Protein AF-A0A1F9QQJ8-F1 (afdb_monomer)

Mean predicted aligned error: 2.84 Å

Sequence (106 aa):
MNTLMEYLYRDASNYKQYGTVVLQGAISLSNIRHLLFDKTYFIPSQVGLPDLQHKFEEQGFEYPTDDDHEWHEIVSMRPTVRKPTTSLSRDEFLSLLKKSFRSSSG

Solvent-accessible surface area (backbone atoms only — not comparable to full-atom values): 5985 Å² total; per-residue (Å²): 102,14,16,38,37,34,32,34,30,59,37,76,84,68,52,73,35,81,47,76,47,27,39,33,39,79,61,55,55,85,79,46,28,90,44,26,53,94,54,47,30,46,49,38,60,62,47,79,39,80,66,48,68,64,53,38,43,80,70,74,42,88,61,86,53,95,48,59,74,73,56,25,36,71,75,45,53,40,83,36,86,65,74,53,73,51,90,52,42,50,69,56,39,54,50,28,35,53,51,48,37,56,71,75,72,112

Secondary structure (DSSP, 8-state):
-EEEEEEEEE-TT--EEEEEEEEBS---HHHHGGGSBTTTEE-GGGGT---STTHHHHTT---S-TT--S-EEEEEEEEE-SPPSSS-BHHHHHHHHHHHHHHT--

Structure (mmCIF, N/CA/C/O backbone):
data_AF-A0A1F9QQJ8-F1
#
_entry.id   AF-A0A1F9QQJ8-F1
#
loop_
_atom_site.group_PDB
_atom_site.id
_atom_site.type_symbol
_atom_site.label_atom_id
_atom_site.label_alt_id
_atom_site.label_comp_id
_atom_site.label_asym_id
_atom_site.label_entity_id
_atom_site.label_seq_id
_atom_site.pdbx_PDB_ins_code
_atom_site.Cartn_x
_atom_site.Cartn_y
_atom_site.Cartn_z
_atom_site.occupancy
_atom_site.B_iso_or_equiv
_atom_site.auth_seq_id
_atom_site.auth_comp_id
_atom_site.auth_asym_id
_atom_site.auth_atom_id
_atom_site.pdbx_PDB_model_num
ATOM 1 N N . MET A 1 1 ? -7.952 -1.449 19.136 1.00 90.25 1 MET A N 1
ATOM 2 C CA . MET A 1 1 ? -7.671 -2.483 18.115 1.00 90.25 1 MET A CA 1
ATOM 3 C C . MET A 1 1 ? -7.113 -1.784 16.890 1.00 90.25 1 MET A C 1
ATOM 5 O O . MET A 1 1 ? -7.696 -0.779 16.499 1.00 90.25 1 MET A O 1
ATOM 9 N N . ASN A 1 2 ? -6.009 -2.279 16.335 1.00 98.00 2 ASN A N 1
ATOM 10 C CA . ASN A 1 2 ? -5.382 -1.756 15.118 1.00 98.00 2 ASN A CA 1
ATOM 11 C C . ASN A 1 2 ? -5.598 -2.730 13.955 1.00 98.00 2 ASN A C 1
ATOM 13 O O . ASN A 1 2 ? -6.122 -3.828 14.160 1.00 98.00 2 ASN A O 1
ATOM 17 N N . THR A 1 3 ? -5.180 -2.348 12.751 1.00 98.44 3 THR A N 1
ATOM 18 C CA . THR A 1 3 ? -5.309 -3.193 11.556 1.00 98.44 3 THR A CA 1
ATOM 19 C C . THR A 1 3 ? -3.945 -3.446 10.946 1.00 98.44 3 THR A C 1
ATOM 21 O O . THR A 1 3 ? -3.239 -2.502 10.612 1.00 98.44 3 THR A O 1
ATOM 24 N N . LEU A 1 4 ? -3.567 -4.713 10.793 1.00 98.44 4 LEU A N 1
ATOM 25 C CA . LEU A 1 4 ? -2.449 -5.087 9.939 1.00 98.44 4 LEU A CA 1
ATOM 26 C C . LEU A 1 4 ? -2.958 -5.133 8.503 1.00 98.44 4 LEU A C 1
ATOM 28 O O . LEU A 1 4 ? -3.877 -5.899 8.218 1.00 98.44 4 LEU A O 1
ATOM 32 N N . MET A 1 5 ? -2.357 -4.330 7.637 1.00 98.31 5 MET A N 1
ATOM 33 C CA . MET A 1 5 ? -2.594 -4.344 6.204 1.00 98.31 5 MET A CA 1
ATOM 34 C C . MET A 1 5 ? -1.355 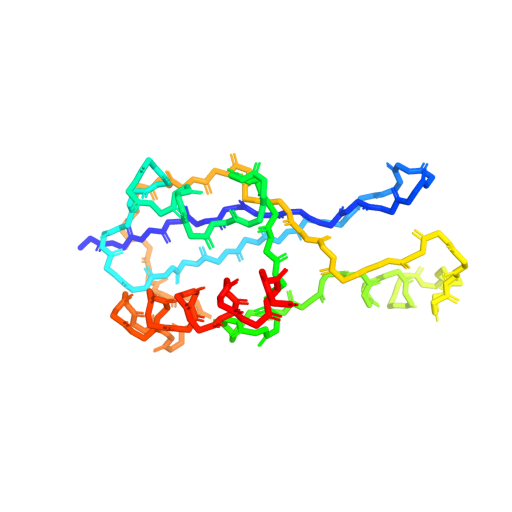-4.872 5.487 1.00 98.31 5 MET A C 1
ATOM 36 O O . MET A 1 5 ? -0.242 -4.412 5.746 1.00 98.31 5 MET A O 1
ATOM 40 N N . GLU A 1 6 ? -1.573 -5.816 4.583 1.00 98.56 6 GLU A N 1
ATOM 41 C CA . GLU A 1 6 ? -0.579 -6.336 3.647 1.00 98.56 6 GLU A CA 1
ATOM 42 C C . GLU A 1 6 ? -0.981 -5.885 2.245 1.00 98.56 6 GLU A C 1
ATOM 44 O O . GLU A 1 6 ? -2.150 -5.992 1.865 1.00 98.56 6 GLU A O 1
ATOM 49 N N . TYR A 1 7 ? -0.027 -5.354 1.491 1.00 98.56 7 TYR A N 1
ATOM 50 C CA . TYR A 1 7 ? -0.230 -4.863 0.134 1.00 98.56 7 TYR A CA 1
ATOM 51 C C . TYR A 1 7 ? 0.984 -5.203 -0.727 1.00 98.56 7 TYR A C 1
ATOM 53 O O . TYR A 1 7 ? 2.069 -5.478 -0.205 1.00 98.56 7 TYR A O 1
ATOM 61 N N . LEU A 1 8 ? 0.792 -5.236 -2.040 1.00 98.31 8 LEU A N 1
ATOM 62 C CA . LEU A 1 8 ? 1.861 -5.550 -2.978 1.00 98.31 8 LEU A CA 1
ATOM 63 C C . LEU A 1 8 ? 1.842 -4.625 -4.185 1.00 98.31 8 LEU A C 1
ATOM 65 O O . LEU A 1 8 ? 0.789 -4.136 -4.590 1.00 98.31 8 LEU A O 1
ATOM 69 N N . TYR A 1 9 ? 3.027 -4.436 -4.741 1.00 98.62 9 TYR A N 1
ATOM 70 C CA . TYR A 1 9 ? 3.252 -3.957 -6.091 1.00 98.62 9 TYR A CA 1
ATOM 71 C C . TYR A 1 9 ? 3.470 -5.152 -7.017 1.00 98.62 9 TYR A C 1
ATOM 73 O O . TYR A 1 9 ? 4.075 -6.147 -6.597 1.00 98.62 9 TYR A O 1
ATOM 81 N N . ARG A 1 10 ? 3.005 -5.040 -8.261 1.00 98.06 10 ARG A N 1
ATOM 82 C CA . ARG A 1 10 ? 3.232 -6.010 -9.330 1.00 98.06 10 ARG A CA 1
ATOM 83 C C . ARG A 1 10 ? 3.382 -5.256 -10.646 1.00 98.06 10 ARG A C 1
ATOM 85 O O . ARG A 1 10 ? 2.445 -4.555 -10.989 1.00 98.06 10 ARG A O 1
ATOM 92 N N . ASP A 1 11 ? 4.498 -5.416 -11.346 1.00 97.31 11 ASP A N 1
ATOM 93 C CA . ASP A 1 11 ? 4.695 -4.824 -12.679 1.00 97.31 11 ASP A CA 1
ATOM 94 C C . ASP A 1 11 ? 4.021 -5.662 -13.790 1.00 97.31 11 ASP A C 1
ATOM 96 O O . ASP A 1 11 ? 3.453 -6.737 -13.535 1.00 97.31 11 ASP A O 1
ATOM 100 N N . ALA A 1 12 ? 4.096 -5.192 -15.039 1.00 97.06 12 ALA A N 1
ATOM 101 C CA . ALA A 1 12 ? 3.547 -5.902 -16.199 1.00 97.06 12 ALA A CA 1
ATOM 102 C C . ALA A 1 12 ? 4.244 -7.254 -16.486 1.00 97.06 12 ALA A C 1
ATOM 104 O O . ALA A 1 12 ? 3.615 -8.167 -17.032 1.00 97.06 12 ALA A O 1
ATOM 105 N N . SER A 1 13 ? 5.493 -7.421 -16.038 1.00 96.75 13 SER A N 1
ATOM 106 C CA . SER A 1 13 ? 6.278 -8.663 -16.111 1.00 96.75 13 SER A CA 1
ATOM 107 C C . SER A 1 13 ? 6.093 -9.598 -14.901 1.00 96.75 13 SER A C 1
ATOM 109 O O . SER A 1 13 ? 6.726 -10.655 -14.815 1.00 96.75 13 SER A O 1
ATOM 111 N N . ASN A 1 14 ? 5.160 -9.280 -13.996 1.00 96.75 14 ASN A N 1
ATOM 112 C CA . ASN A 1 14 ? 4.775 -10.059 -12.819 1.00 96.75 14 ASN A CA 1
ATOM 113 C C . ASN A 1 14 ? 5.842 -10.160 -11.699 1.00 96.75 14 ASN A C 1
ATOM 115 O O . ASN A 1 14 ? 5.669 -10.981 -10.778 1.00 96.75 14 ASN A O 1
ATOM 119 N N . TYR A 1 15 ? 6.880 -9.314 -11.701 1.00 97.00 15 TYR A N 1
ATOM 120 C CA . TYR A 1 15 ? 7.751 -9.110 -10.536 1.00 97.00 15 TYR A CA 1
ATOM 121 C C . TYR A 1 15 ? 6.986 -8.390 -9.427 1.00 97.00 15 TYR A C 1
ATOM 123 O O . TYR A 1 15 ? 6.051 -7.637 -9.684 1.00 97.00 15 TYR A O 1
ATOM 131 N N . LYS A 1 16 ? 7.320 -8.678 -8.162 1.00 97.81 16 LYS A N 1
ATOM 132 C CA . LYS A 1 16 ? 6.527 -8.229 -7.008 1.00 97.81 16 LYS A CA 1
ATOM 133 C C . LYS A 1 16 ? 7.385 -7.651 -5.904 1.00 97.81 16 LYS A C 1
ATOM 135 O O . LYS A 1 16 ? 8.410 -8.227 -5.551 1.00 97.81 16 LYS A O 1
ATOM 140 N N . GLN A 1 17 ? 6.871 -6.601 -5.276 1.00 98.31 17 GLN A N 1
ATOM 141 C CA . GLN A 1 17 ? 7.372 -6.084 -4.005 1.00 98.31 17 GLN A CA 1
ATOM 142 C C . GLN A 1 17 ? 6.247 -6.121 -2.974 1.00 98.31 17 GLN A C 1
ATOM 144 O O . GLN A 1 17 ? 5.102 -5.795 -3.279 1.00 98.31 17 GLN A O 1
ATOM 149 N N . TYR A 1 18 ? 6.567 -6.514 -1.741 1.00 98.12 18 TYR A N 1
ATOM 150 C CA . TYR A 1 18 ? 5.587 -6.650 -0.660 1.00 98.12 18 TYR A CA 1
ATOM 151 C C . TYR A 1 18 ? 5.770 -5.565 0.403 1.00 98.12 18 TYR A C 1
ATOM 153 O O . TYR A 1 18 ? 6.888 -5.135 0.722 1.00 98.12 18 TYR A O 1
ATOM 161 N N . GLY A 1 19 ? 4.645 -5.124 0.958 1.00 97.62 19 GLY A N 1
ATOM 162 C CA . GLY A 1 19 ? 4.556 -4.097 1.980 1.00 97.62 19 GLY A CA 1
ATOM 163 C C . GLY A 1 19 ? 3.598 -4.506 3.089 1.00 97.62 19 GLY A C 1
ATOM 164 O O . GLY A 1 19 ? 2.559 -5.125 2.858 1.00 97.62 19 GLY A O 1
ATOM 165 N N . THR A 1 20 ? 3.945 -4.118 4.312 1.00 98.06 20 THR A N 1
ATOM 166 C CA . THR A 1 20 ? 3.132 -4.385 5.497 1.00 98.06 20 THR A CA 1
ATOM 167 C C . THR A 1 20 ? 3.101 -3.144 6.371 1.00 98.06 20 THR A C 1
ATOM 169 O O . THR A 1 20 ? 4.144 -2.572 6.680 1.00 98.06 20 THR A O 1
ATOM 172 N N . VAL A 1 21 ? 1.910 -2.744 6.810 1.00 98.25 21 VAL A N 1
ATOM 173 C CA . VAL A 1 21 ? 1.715 -1.590 7.694 1.00 98.25 21 VAL A CA 1
ATOM 174 C C . VAL A 1 21 ? 0.696 -1.921 8.781 1.00 98.25 21 VAL A C 1
ATOM 176 O O . VAL A 1 21 ? -0.269 -2.648 8.553 1.00 98.25 21 VAL A O 1
ATOM 179 N N . VAL A 1 22 ? 0.906 -1.402 9.991 1.00 98.50 22 VAL A N 1
ATOM 180 C CA . VAL A 1 22 ? -0.107 -1.414 11.050 1.00 98.50 22 VAL A CA 1
ATOM 181 C C . VAL A 1 22 ? -0.766 -0.040 11.099 1.00 98.50 22 VAL A C 1
ATOM 183 O O . VAL A 1 22 ? -0.142 0.926 11.536 1.00 98.50 22 VAL A O 1
ATOM 186 N N . LEU A 1 23 ? -2.020 0.034 10.661 1.00 98.06 23 LEU A N 1
ATOM 187 C CA . LEU A 1 23 ? -2.857 1.233 10.696 1.00 98.06 23 LEU A CA 1
ATOM 188 C C . LEU A 1 23 ? -3.504 1.389 12.075 1.00 98.06 23 LEU A C 1
ATOM 190 O O . LEU A 1 23 ? -3.921 0.402 12.696 1.00 98.06 23 LEU A O 1
ATOM 194 N N . GLN A 1 24 ? -3.623 2.628 12.547 1.00 97.81 24 GLN A N 1
ATOM 195 C CA . GLN A 1 24 ? -4.313 2.916 13.798 1.00 97.81 24 GLN A CA 1
ATOM 196 C C . GLN A 1 24 ? -5.830 2.765 13.620 1.00 97.81 24 GLN A C 1
ATOM 198 O O . GLN A 1 24 ? -6.445 3.419 12.780 1.00 97.81 24 GLN A O 1
ATOM 203 N N . GLY A 1 25 ? -6.452 1.940 14.464 1.00 97.12 25 GLY A N 1
ATOM 204 C CA . GLY A 1 25 ? -7.892 1.677 14.424 1.00 97.12 25 GLY A CA 1
ATOM 205 C C . GLY A 1 25 ? -8.288 0.432 13.623 1.00 97.12 25 GLY A C 1
ATOM 206 O O . GLY A 1 25 ? -7.478 -0.200 12.942 1.00 97.12 25 GLY A O 1
ATOM 207 N N . ALA A 1 26 ? -9.560 0.047 13.748 1.00 96.56 26 ALA A N 1
ATOM 208 C CA . ALA A 1 26 ? -10.124 -1.131 13.095 1.00 96.56 26 ALA A CA 1
ATOM 209 C C . ALA A 1 26 ? -10.690 -0.776 1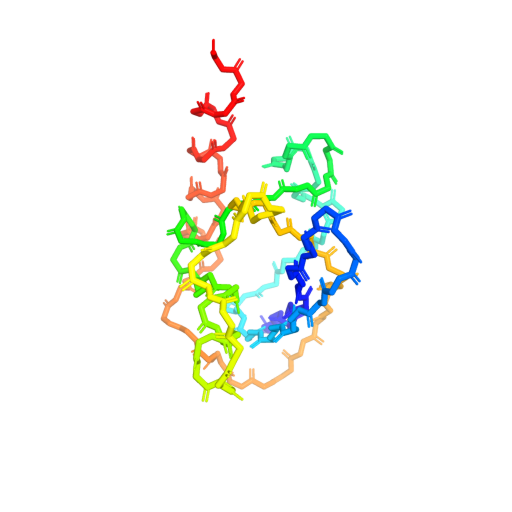1.712 1.00 96.56 26 ALA A C 1
ATOM 211 O O . ALA A 1 26 ? -11.605 0.043 11.599 1.00 96.56 26 ALA A O 1
ATOM 212 N N . ILE A 1 27 ? -10.157 -1.410 10.671 1.00 96.69 27 ILE A N 1
ATOM 213 C CA . ILE A 1 27 ? -10.542 -1.218 9.273 1.00 96.69 27 ILE A CA 1
ATOM 214 C C . ILE A 1 27 ? -10.767 -2.599 8.658 1.00 96.69 27 ILE A C 1
ATOM 216 O O . ILE A 1 27 ? -9.946 -3.498 8.813 1.00 96.69 27 ILE A O 1
ATOM 220 N N . SER A 1 28 ? -11.895 -2.767 7.969 1.00 95.44 28 SER A N 1
ATOM 221 C CA . SER A 1 28 ? -12.189 -3.982 7.208 1.00 95.44 28 SER A CA 1
ATOM 222 C C . SER A 1 28 ? -12.005 -3.712 5.724 1.00 95.44 28 SER A C 1
ATOM 224 O O . SER A 1 28 ? -12.564 -2.738 5.213 1.00 95.44 28 SER A O 1
ATOM 226 N N . LEU A 1 29 ? -11.321 -4.618 5.021 1.00 96.06 29 LEU A N 1
ATOM 227 C CA . LEU A 1 29 ? -11.189 -4.559 3.565 1.00 96.06 29 LEU A CA 1
ATOM 228 C C . LEU A 1 29 ? -12.563 -4.526 2.878 1.00 96.06 29 LEU A C 1
ATOM 230 O O . LEU A 1 29 ? -12.777 -3.744 1.955 1.00 96.06 29 LEU A O 1
ATOM 234 N N . SER A 1 30 ? -13.539 -5.295 3.377 1.00 96.00 30 SER A N 1
ATOM 235 C CA . SER A 1 30 ? -14.907 -5.303 2.832 1.00 96.00 30 SER A CA 1
ATOM 236 C C . SER A 1 30 ? -15.553 -3.915 2.834 1.00 96.00 30 SER A C 1
ATOM 238 O O . SER A 1 30 ? -16.317 -3.592 1.930 1.00 96.00 30 SER A O 1
ATOM 240 N N . ASN A 1 31 ? -15.219 -3.086 3.826 1.00 94.69 31 ASN A N 1
ATOM 241 C CA . ASN A 1 31 ? -15.800 -1.759 3.999 1.00 94.69 31 ASN A CA 1
ATOM 242 C C . ASN A 1 31 ? -15.121 -0.701 3.129 1.00 94.69 31 ASN A C 1
ATOM 244 O O . ASN A 1 31 ? -15.682 0.378 2.982 1.00 94.69 31 ASN A O 1
ATOM 248 N N . ILE A 1 32 ? -13.941 -0.981 2.567 1.00 96.69 32 ILE A N 1
ATOM 249 C CA . ILE A 1 32 ? -13.193 -0.023 1.740 1.00 96.69 32 ILE A CA 1
ATOM 250 C C . ILE A 1 32 ? -13.051 -0.455 0.282 1.00 96.69 32 ILE A C 1
ATOM 252 O O . ILE A 1 32 ? -12.638 0.361 -0.526 1.00 96.69 32 ILE A O 1
ATOM 256 N N . ARG A 1 33 ? -13.430 -1.689 -0.090 1.00 96.62 33 ARG A N 1
ATOM 257 C CA . ARG A 1 33 ? -13.345 -2.184 -1.481 1.00 96.62 33 ARG A CA 1
ATOM 258 C C . ARG A 1 33 ? -13.967 -1.243 -2.511 1.00 96.62 33 ARG A C 1
ATOM 260 O O . ARG A 1 33 ? -13.439 -1.101 -3.598 1.00 96.62 33 ARG A O 1
ATOM 267 N N . HIS A 1 34 ? -15.071 -0.582 -2.178 1.00 96.06 34 HIS A N 1
ATOM 268 C CA . HIS A 1 34 ? -15.736 0.370 -3.076 1.00 96.06 34 HIS A CA 1
ATOM 269 C C . HIS A 1 34 ? -14.965 1.691 -3.278 1.00 96.06 34 HIS A C 1
ATOM 271 O O . HIS A 1 34 ? -15.391 2.520 -4.071 1.00 96.06 34 HIS A O 1
ATOM 277 N N . LEU A 1 35 ? -13.881 1.900 -2.528 1.00 96.44 35 LEU A N 1
ATOM 278 C CA . LEU A 1 35 ? -12.970 3.041 -2.623 1.00 96.44 35 LEU A CA 1
ATOM 279 C C . LEU A 1 35 ? -11.657 2.668 -3.329 1.00 96.44 35 LEU A C 1
ATOM 281 O O . LEU A 1 35 ? -10.741 3.480 -3.360 1.00 96.44 35 LEU A O 1
ATOM 285 N N . LEU A 1 36 ? -11.545 1.440 -3.839 1.00 96.50 36 LEU A N 1
ATOM 286 C CA . LEU A 1 36 ? -10.404 0.973 -4.621 1.00 96.50 36 LEU A CA 1
ATOM 287 C C . LEU A 1 36 ? -10.773 1.011 -6.107 1.00 96.50 36 LEU A C 1
ATOM 289 O O . LEU A 1 36 ? -11.911 0.693 -6.473 1.00 96.50 36 LEU A O 1
ATOM 293 N N . PHE A 1 37 ? -9.814 1.355 -6.962 1.00 95.62 37 PHE A N 1
ATOM 294 C CA . PHE A 1 37 ? -9.975 1.254 -8.408 1.00 95.62 37 PHE A CA 1
ATOM 295 C C . PHE A 1 37 ? -10.172 -0.216 -8.796 1.00 95.62 37 PHE A C 1
ATOM 297 O O . PHE A 1 37 ? -9.479 -1.101 -8.294 1.00 95.62 37 PHE A O 1
ATOM 304 N N . ASP A 1 38 ? -11.198 -0.494 -9.600 1.00 94.38 38 ASP A N 1
ATOM 305 C CA . ASP A 1 38 ? -11.669 -1.856 -9.896 1.00 94.38 38 ASP A CA 1
ATOM 306 C C . ASP A 1 38 ? -11.800 -2.767 -8.651 1.00 94.38 38 ASP A C 1
ATOM 308 O O . ASP A 1 38 ? -11.521 -3.966 -8.658 1.00 94.38 38 ASP A O 1
ATOM 312 N N . LYS A 1 39 ? -12.178 -2.169 -7.510 1.00 94.88 39 LYS A N 1
ATOM 313 C CA . LYS A 1 39 ? -12.322 -2.837 -6.203 1.00 94.88 39 LYS A CA 1
ATOM 314 C C . LYS A 1 39 ? -11.055 -3.533 -5.679 1.00 94.88 39 LYS A C 1
ATOM 316 O O . LYS A 1 39 ? -11.151 -4.292 -4.709 1.00 94.88 39 LYS A O 1
ATOM 321 N N . THR A 1 40 ? -9.900 -3.243 -6.276 1.00 94.31 40 THR A N 1
ATOM 322 C CA . THR A 1 40 ? -8.650 -3.990 -6.082 1.00 94.31 40 THR A CA 1
ATOM 323 C C . THR A 1 40 ? -7.457 -3.061 -5.880 1.00 94.31 40 THR A C 1
ATOM 325 O O . THR A 1 40 ? -6.676 -3.264 -4.947 1.00 94.31 40 THR A O 1
ATOM 328 N N . TYR A 1 41 ? -7.347 -2.025 -6.711 1.00 97.19 41 TYR A N 1
ATOM 329 C CA . TYR A 1 41 ? -6.142 -1.222 -6.848 1.00 97.19 41 TYR A CA 1
ATOM 330 C C . TYR A 1 41 ? -6.214 0.115 -6.106 1.00 97.19 41 TYR A C 1
ATOM 332 O O . TYR A 1 41 ? -7.274 0.728 -5.965 1.00 97.19 41 TYR A O 1
ATOM 340 N N . PHE A 1 42 ? -5.064 0.581 -5.635 1.00 97.81 42 PHE A N 1
ATOM 341 C CA . PHE A 1 42 ? -4.864 1.915 -5.071 1.00 97.81 42 PHE A CA 1
ATOM 342 C C . PHE A 1 42 ? -3.418 2.368 -5.298 1.00 97.81 42 PHE A C 1
ATOM 344 O O . PHE A 1 42 ? -2.570 1.557 -5.666 1.00 97.81 42 PHE A O 1
ATOM 351 N N . ILE A 1 43 ? -3.139 3.648 -5.050 1.00 98.00 43 ILE A N 1
ATOM 352 C CA . ILE A 1 43 ? -1.789 4.219 -5.112 1.00 98.00 43 ILE A CA 1
ATOM 353 C C . ILE A 1 43 ? -1.352 4.545 -3.671 1.00 98.00 43 ILE A C 1
ATOM 355 O O . ILE A 1 43 ? -1.970 5.415 -3.043 1.00 98.00 43 ILE A O 1
ATOM 359 N N . PRO A 1 44 ? -0.354 3.843 -3.095 1.00 97.94 44 PRO A N 1
ATOM 360 C CA . PRO A 1 44 ? 0.047 4.001 -1.697 1.00 97.94 44 PRO A CA 1
ATOM 361 C C . PRO A 1 44 ? 0.415 5.434 -1.315 1.00 97.94 44 PRO A C 1
ATOM 363 O O . PRO A 1 44 ? -0.071 5.927 -0.291 1.00 97.94 44 PRO A O 1
ATOM 366 N N . SER A 1 45 ? 1.187 6.135 -2.144 1.00 97.12 45 SER A N 1
ATOM 367 C CA . SER A 1 45 ? 1.588 7.521 -1.877 1.00 97.12 45 SER A CA 1
ATOM 368 C C . SER A 1 45 ? 0.400 8.480 -1.745 1.00 97.12 45 SER A C 1
ATOM 370 O O . SER A 1 45 ? 0.423 9.376 -0.897 1.00 97.12 45 SER A O 1
ATOM 372 N N . GLN A 1 46 ? -0.703 8.241 -2.463 1.00 97.25 46 GLN A N 1
ATOM 373 C CA . GLN A 1 46 ? -1.932 9.039 -2.341 1.00 97.25 46 GLN A CA 1
ATOM 374 C C . GLN A 1 46 ? -2.665 8.834 -1.006 1.00 97.25 46 GLN A C 1
ATOM 376 O O . GLN A 1 46 ? -3.512 9.649 -0.631 1.00 97.25 46 GLN A O 1
ATOM 381 N N . VAL A 1 47 ? -2.343 7.765 -0.274 1.00 96.62 47 VAL A N 1
ATOM 382 C CA . VAL A 1 47 ? -2.892 7.462 1.055 1.00 96.62 47 VAL A CA 1
ATOM 383 C C . VAL A 1 47 ? -1.850 7.533 2.171 1.00 96.62 47 VAL A C 1
ATOM 385 O O . VAL A 1 47 ? -2.123 7.092 3.286 1.00 96.62 47 VAL A O 1
ATOM 388 N N . GLY A 1 48 ? -0.683 8.127 1.897 1.00 95.75 48 GLY A N 1
ATOM 389 C CA . GLY A 1 48 ? 0.388 8.331 2.876 1.00 95.75 48 GLY A CA 1
ATOM 390 C C . GLY A 1 48 ? 1.173 7.061 3.222 1.00 95.75 48 GLY A C 1
ATOM 391 O O . GLY A 1 48 ? 1.727 6.955 4.318 1.00 95.75 48 GLY A O 1
ATOM 392 N N . LEU A 1 49 ? 1.192 6.083 2.317 1.00 97.31 49 LEU A N 1
ATOM 393 C CA . LEU A 1 49 ? 1.961 4.844 2.422 1.00 97.31 49 LEU A CA 1
ATOM 394 C C . LEU A 1 49 ? 3.086 4.825 1.373 1.00 97.31 49 LEU A C 1
ATOM 396 O O . LEU A 1 49 ? 2.988 5.536 0.377 1.00 97.31 49 LEU A O 1
ATOM 400 N N . PRO A 1 50 ? 4.165 4.051 1.583 1.00 96.69 50 PRO A N 1
ATOM 401 C CA . PRO A 1 50 ? 5.259 3.997 0.623 1.00 96.69 50 PRO A CA 1
ATOM 402 C C . PRO A 1 50 ? 4.880 3.187 -0.620 1.00 96.69 50 PRO A C 1
ATOM 404 O O . PRO A 1 50 ? 4.343 2.081 -0.516 1.00 96.69 50 PRO A O 1
ATOM 407 N N . ASP A 1 51 ? 5.229 3.733 -1.778 1.00 97.88 51 ASP A N 1
ATOM 408 C CA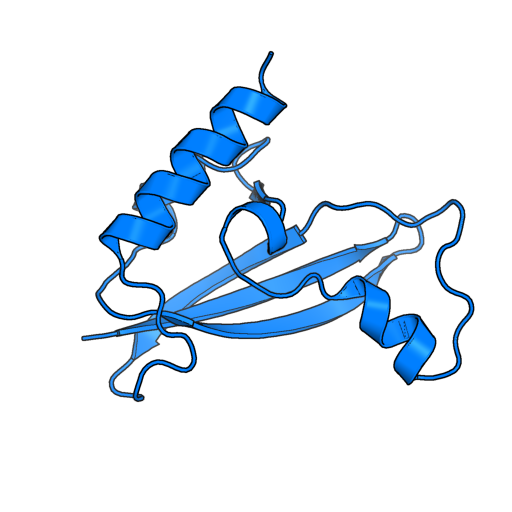 . ASP A 1 51 ? 5.216 3.043 -3.063 1.00 97.88 51 ASP A CA 1
ATOM 409 C C . ASP A 1 51 ? 6.356 2.004 -3.077 1.00 97.88 51 ASP A C 1
ATOM 411 O O . ASP A 1 51 ? 7.488 2.296 -2.682 1.00 97.88 51 ASP A O 1
ATOM 415 N N . LEU A 1 52 ? 6.055 0.748 -3.424 1.00 98.19 52 LEU A N 1
ATOM 416 C CA . LEU A 1 52 ? 6.969 -0.379 -3.189 1.00 98.19 52 LEU A CA 1
ATOM 417 C C . LEU A 1 52 ? 7.941 -0.638 -4.341 1.00 98.19 52 LEU A C 1
ATOM 419 O O . LEU A 1 52 ? 8.957 -1.295 -4.124 1.00 98.19 52 LEU A O 1
ATOM 423 N N . GLN A 1 53 ? 7.638 -0.151 -5.539 1.00 97.00 53 GLN A N 1
ATOM 424 C CA . GLN A 1 53 ? 8.403 -0.400 -6.758 1.00 97.00 53 GLN A CA 1
ATOM 425 C C . GLN A 1 53 ? 9.823 0.193 -6.712 1.00 97.00 53 GLN A C 1
ATOM 427 O O . GLN A 1 53 ? 10.751 -0.411 -7.236 1.00 97.00 53 GLN A O 1
ATOM 432 N N . HIS A 1 54 ? 10.044 1.271 -5.949 1.00 94.31 54 HIS A N 1
ATOM 433 C CA . HIS A 1 54 ? 11.380 1.845 -5.722 1.00 94.31 54 HIS A CA 1
ATOM 434 C C . HIS A 1 54 ? 12.373 0.860 -5.081 1.00 94.31 54 HIS A C 1
ATOM 436 O O . HIS A 1 54 ? 13.583 1.005 -5.231 1.00 94.31 54 HIS A O 1
ATOM 442 N N . LYS A 1 55 ? 11.881 -0.191 -4.408 1.00 96.12 55 LYS A N 1
ATOM 443 C CA . LYS A 1 55 ? 12.734 -1.242 -3.834 1.00 96.12 55 LYS A CA 1
ATOM 444 C C . LYS A 1 55 ? 13.509 -2.031 -4.887 1.00 96.12 55 LYS A C 1
ATOM 446 O O . LYS A 1 55 ? 14.490 -2.674 -4.529 1.00 96.12 55 LYS A O 1
ATOM 451 N N . PHE A 1 56 ? 13.082 -2.024 -6.152 1.00 96.12 56 PHE A N 1
ATOM 452 C CA . PHE A 1 56 ? 13.856 -2.641 -7.229 1.00 96.12 56 PHE A CA 1
ATOM 453 C C . PHE A 1 56 ? 15.210 -1.949 -7.403 1.00 96.12 56 PHE A C 1
ATOM 455 O O . PHE A 1 56 ? 16.233 -2.633 -7.409 1.00 96.12 56 PHE A O 1
ATOM 462 N N . GLU A 1 57 ? 15.231 -0.614 -7.409 1.00 95.31 57 GLU A N 1
ATOM 463 C CA . GLU A 1 57 ? 16.470 0.171 -7.458 1.00 95.31 57 GLU A CA 1
ATOM 464 C C . GLU A 1 57 ? 17.358 -0.111 -6.234 1.00 95.31 57 GLU A C 1
ATOM 466 O O . GLU A 1 57 ? 18.546 -0.398 -6.375 1.00 95.31 57 GLU A O 1
ATOM 471 N N . GLU A 1 58 ? 16.777 -0.136 -5.026 1.00 95.00 58 GLU A N 1
ATOM 472 C CA . GLU A 1 58 ? 17.498 -0.459 -3.778 1.00 95.00 58 GLU A CA 1
ATOM 473 C C . GLU A 1 58 ? 18.142 -1.859 -3.800 1.00 95.00 58 GLU A C 1
ATOM 475 O O . GLU A 1 58 ? 19.139 -2.110 -3.119 1.00 95.00 58 GLU A O 1
ATOM 480 N N . GLN A 1 59 ? 17.567 -2.781 -4.573 1.00 95.94 59 GLN A N 1
ATOM 481 C CA . GLN A 1 59 ? 18.040 -4.154 -4.753 1.00 95.94 59 GLN A CA 1
ATOM 482 C C . GLN A 1 59 ? 19.021 -4.301 -5.930 1.00 95.94 59 GLN A C 1
ATOM 484 O O . GLN A 1 59 ? 19.529 -5.400 -6.157 1.00 95.94 59 GLN A O 1
ATOM 489 N N . GLY A 1 60 ? 19.321 -3.216 -6.651 1.00 96.94 60 GLY A N 1
ATOM 490 C CA . GLY A 1 60 ? 20.240 -3.202 -7.790 1.00 96.94 60 GLY A CA 1
ATOM 491 C C . GLY A 1 60 ? 19.613 -3.629 -9.120 1.00 96.94 60 GLY A C 1
ATOM 492 O O . GLY A 1 60 ? 20.349 -3.968 -10.046 1.00 96.94 60 GLY A O 1
ATOM 493 N N . PHE A 1 61 ? 18.283 -3.637 -9.219 1.00 95.88 61 PHE A N 1
ATOM 494 C CA . PHE A 1 61 ? 17.569 -3.835 -10.479 1.00 95.88 61 PHE A CA 1
ATOM 495 C C . PHE A 1 61 ? 17.341 -2.500 -11.195 1.00 95.88 61 PHE A C 1
ATOM 497 O O . PHE A 1 61 ? 17.328 -1.438 -10.574 1.00 95.88 61 PHE A O 1
ATOM 504 N N . GLU A 1 62 ? 17.154 -2.565 -12.511 1.00 95.00 62 GLU A N 1
ATOM 505 C CA . GLU A 1 62 ? 16.737 -1.413 -13.309 1.00 95.00 62 GLU A CA 1
ATOM 506 C C . GLU A 1 62 ? 15.333 -0.969 -12.884 1.00 95.00 62 GLU A C 1
ATOM 508 O O . GLU A 1 62 ? 14.420 -1.788 -12.796 1.00 95.00 62 GLU A O 1
ATOM 513 N N . TYR A 1 63 ? 15.181 0.318 -12.577 1.00 94.44 63 TYR A N 1
ATOM 514 C CA . TYR A 1 63 ? 13.911 0.932 -12.212 1.00 94.44 63 TYR A CA 1
ATOM 515 C C . TYR A 1 63 ? 14.006 2.459 -12.414 1.00 94.44 63 TYR A C 1
ATOM 517 O O . TYR A 1 63 ? 14.997 3.055 -11.984 1.00 94.44 63 TYR A O 1
ATOM 525 N N . PRO A 1 64 ? 13.000 3.121 -13.015 1.00 94.44 64 PRO A N 1
ATOM 526 C CA . PRO A 1 64 ? 11.795 2.540 -13.610 1.00 94.44 64 PRO A CA 1
ATOM 527 C C . PRO A 1 64 ? 12.057 1.898 -14.982 1.00 94.44 64 PRO A C 1
ATOM 529 O O . PRO A 1 64 ? 12.976 2.286 -15.700 1.00 94.44 64 PRO A O 1
ATOM 532 N N . THR A 1 65 ? 11.200 0.951 -15.349 1.00 96.06 65 THR A N 1
ATOM 533 C CA . THR A 1 65 ? 11.113 0.288 -16.658 1.00 96.06 65 THR A CA 1
ATOM 534 C C . THR A 1 65 ? 9.769 0.597 -17.332 1.00 96.06 65 THR A C 1
ATOM 536 O O . THR A 1 65 ? 8.874 1.173 -16.713 1.00 96.06 65 THR A O 1
ATOM 539 N N . ASP A 1 66 ? 9.594 0.182 -18.591 1.00 97.06 66 ASP A N 1
ATOM 540 C CA . ASP A 1 66 ? 8.313 0.309 -19.310 1.00 97.06 66 ASP A CA 1
ATOM 541 C C . ASP A 1 66 ? 7.190 -0.564 -18.713 1.00 97.06 66 ASP A C 1
ATOM 543 O O . ASP A 1 66 ? 6.010 -0.325 -18.978 1.00 97.06 66 ASP A O 1
ATOM 547 N N . ASP A 1 67 ? 7.544 -1.563 -17.899 1.00 96.38 67 ASP A N 1
ATOM 548 C CA . ASP A 1 67 ? 6.587 -2.439 -17.221 1.00 96.38 67 ASP A CA 1
ATOM 549 C C . ASP A 1 67 ? 6.039 -1.818 -15.927 1.00 96.38 67 ASP A C 1
ATOM 551 O O . ASP A 1 67 ? 5.072 -2.340 -15.355 1.00 96.38 67 ASP A O 1
ATOM 555 N N . ASP A 1 68 ? 6.653 -0.728 -15.449 1.00 97.06 68 ASP A N 1
ATOM 556 C CA . ASP A 1 68 ? 6.336 -0.146 -14.155 1.00 97.06 68 ASP A CA 1
ATOM 557 C C . ASP A 1 68 ? 5.106 0.769 -14.170 1.00 97.06 68 ASP A C 1
ATOM 559 O O . ASP A 1 68 ? 4.875 1.565 -15.081 1.00 97.06 68 ASP A O 1
ATOM 563 N N . HIS A 1 69 ? 4.325 0.705 -13.091 1.00 96.00 69 HIS A N 1
ATOM 564 C CA . HIS A 1 69 ? 3.163 1.566 -12.872 1.00 96.00 69 HIS A CA 1
ATOM 565 C C . HIS A 1 69 ? 2.980 1.928 -11.390 1.00 96.00 69 HIS A C 1
ATOM 567 O O . HIS A 1 69 ? 3.692 1.459 -10.511 1.00 96.00 69 HIS A O 1
ATOM 573 N N . GLU A 1 70 ? 1.995 2.764 -11.075 1.00 96.88 70 GLU A N 1
ATOM 574 C CA . GLU A 1 70 ? 1.736 3.244 -9.705 1.00 96.88 70 GLU A CA 1
ATOM 575 C C . GLU A 1 70 ? 0.796 2.338 -8.882 1.00 96.88 70 GLU A C 1
ATOM 577 O O . GLU A 1 70 ? 0.710 2.446 -7.655 1.00 96.88 70 GLU A O 1
ATOM 582 N N . TRP A 1 71 ? 0.087 1.414 -9.538 1.00 97.88 71 TRP A N 1
ATOM 583 C CA . TRP A 1 71 ? -0.946 0.598 -8.900 1.00 97.88 71 TRP A CA 1
ATOM 584 C C . TRP A 1 71 ? -0.403 -0.471 -7.955 1.00 97.88 71 TRP A C 1
ATOM 586 O O . TRP A 1 71 ? 0.524 -1.213 -8.272 1.00 97.88 71 TRP A O 1
ATOM 596 N N . HIS A 1 72 ? -1.065 -0.587 -6.808 1.00 98.50 72 HIS A N 1
ATOM 597 C CA . HIS A 1 72 ? -0.832 -1.609 -5.797 1.00 98.50 72 HIS A CA 1
ATOM 598 C C . HIS A 1 72 ? -2.135 -2.298 -5.413 1.00 98.50 72 HIS A C 1
ATOM 600 O O . HIS A 1 72 ? -3.219 -1.731 -5.537 1.00 98.50 72 HIS A O 1
ATOM 606 N N . GLU A 1 73 ? -2.025 -3.508 -4.879 1.00 98.19 73 GLU A N 1
ATOM 607 C CA . GLU A 1 73 ? -3.154 -4.336 -4.460 1.00 98.19 73 GLU A CA 1
ATOM 608 C C . GLU A 1 73 ? -3.153 -4.504 -2.940 1.00 98.19 73 GLU A C 1
ATOM 610 O O . GLU A 1 73 ? -2.116 -4.809 -2.346 1.00 98.19 73 GLU A O 1
ATOM 615 N N . ILE A 1 74 ? -4.315 -4.366 -2.294 1.00 97.94 74 ILE A N 1
ATOM 616 C CA . ILE A 1 74 ? -4.461 -4.757 -0.885 1.00 97.94 74 ILE A CA 1
ATOM 617 C C . ILE A 1 74 ? -4.669 -6.271 -0.819 1.00 97.94 74 ILE A C 1
ATOM 619 O O . ILE A 1 74 ? -5.732 -6.782 -1.170 1.00 97.94 74 ILE A O 1
ATOM 623 N N . VAL A 1 75 ? -3.664 -6.982 -0.314 1.00 97.25 75 VAL A N 1
ATOM 624 C CA . VAL A 1 75 ? -3.660 -8.445 -0.183 1.00 97.25 75 VAL A CA 1
ATOM 625 C C . VAL A 1 75 ? 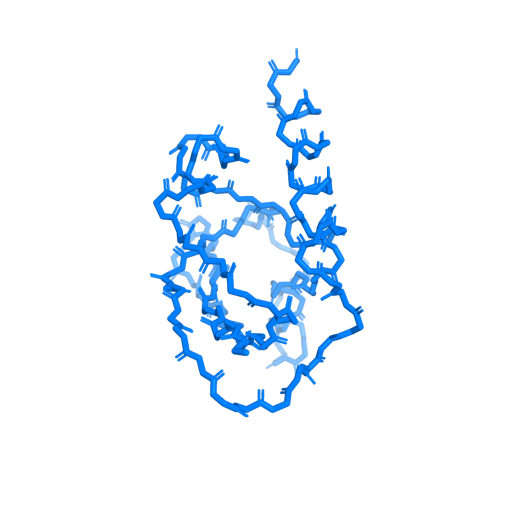-4.520 -8.882 0.996 1.00 97.25 75 VAL A C 1
ATOM 627 O O . VAL A 1 75 ? -5.323 -9.810 0.889 1.00 97.25 75 VAL A O 1
ATOM 630 N N . SER A 1 76 ? -4.358 -8.222 2.145 1.00 97.31 76 SER A N 1
ATOM 631 C CA . SER A 1 76 ? -5.086 -8.581 3.359 1.00 97.31 76 SER A CA 1
ATOM 632 C C . SER A 1 76 ? -5.241 -7.393 4.308 1.00 97.31 76 SER A C 1
ATOM 634 O O . SER A 1 76 ? -4.416 -6.479 4.350 1.00 97.31 76 SER A O 1
ATOM 636 N N . MET A 1 77 ? -6.318 -7.412 5.098 1.00 97.75 77 MET A N 1
ATOM 637 C CA . MET A 1 77 ? -6.489 -6.543 6.262 1.00 97.75 77 MET A CA 1
ATOM 638 C C . MET A 1 77 ? -7.035 -7.374 7.416 1.00 97.75 77 MET A C 1
ATOM 640 O O . MET A 1 77 ? -8.098 -7.984 7.288 1.00 97.75 77 MET A O 1
ATOM 644 N N . ARG A 1 78 ? -6.331 -7.395 8.550 1.00 97.94 78 ARG A N 1
ATOM 645 C CA . ARG A 1 78 ? -6.728 -8.180 9.726 1.00 97.94 78 ARG A CA 1
ATOM 646 C C . ARG A 1 78 ? -6.543 -7.416 11.039 1.00 97.94 78 ARG A C 1
ATOM 648 O O . ARG A 1 78 ? -5.581 -6.655 11.164 1.00 97.94 78 ARG A O 1
ATOM 655 N N . PRO A 1 79 ? -7.410 -7.628 12.047 1.00 97.94 79 PRO A N 1
ATOM 656 C CA . PRO A 1 79 ? -7.228 -7.037 13.369 1.00 97.94 79 PRO A CA 1
ATOM 657 C C . PRO A 1 79 ? -5.879 -7.415 13.994 1.00 97.94 79 PRO A C 1
ATOM 659 O O . PRO A 1 79 ? -5.383 -8.531 13.821 1.00 97.94 79 PRO A O 1
ATOM 662 N N . THR A 1 80 ? -5.284 -6.490 14.744 1.00 98.00 80 THR A N 1
ATOM 663 C CA . THR A 1 80 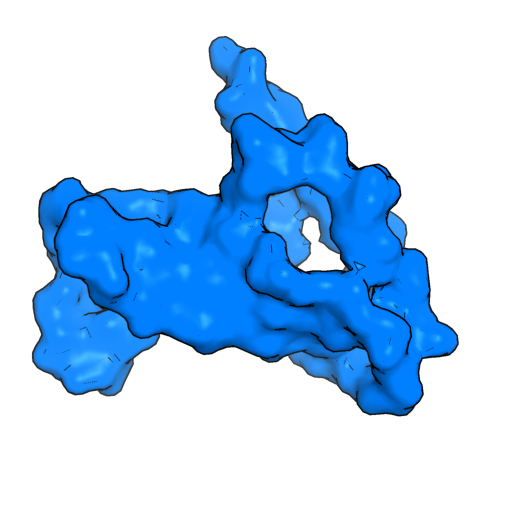? -4.031 -6.717 15.469 1.00 98.00 80 THR A CA 1
ATOM 6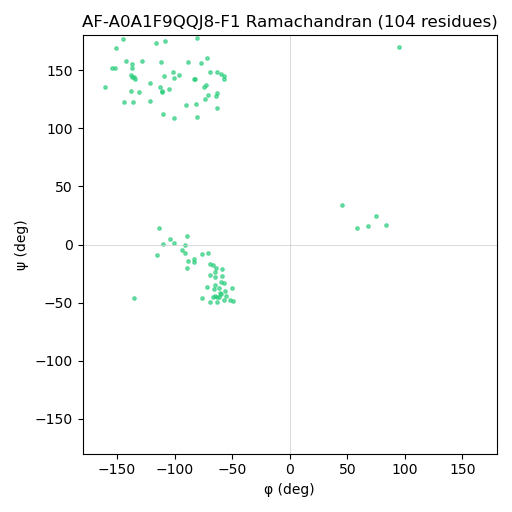64 C C . THR A 1 80 ? -3.926 -5.851 16.724 1.00 98.00 80 THR A C 1
ATOM 666 O O . THR A 1 80 ? -4.472 -4.747 16.800 1.00 98.00 80 THR A O 1
ATOM 669 N N . VAL A 1 81 ? -3.180 -6.349 17.713 1.00 97.50 81 VAL A N 1
ATOM 670 C CA . VAL A 1 81 ? -2.810 -5.618 18.941 1.00 97.50 81 VAL A CA 1
ATOM 671 C C . VAL A 1 81 ? -1.455 -4.912 18.825 1.00 97.50 81 VAL A C 1
ATOM 673 O O . VAL A 1 81 ? -1.057 -4.190 19.736 1.00 97.50 81 VAL A O 1
ATOM 676 N N . ARG A 1 82 ? -0.734 -5.103 17.709 1.00 98.06 82 ARG A N 1
ATOM 677 C CA . ARG A 1 82 ? 0.544 -4.422 17.444 1.00 98.06 82 ARG A CA 1
ATOM 678 C C . ARG A 1 82 ? 0.347 -2.904 17.427 1.00 98.06 82 ARG A C 1
ATOM 680 O O . ARG A 1 82 ? -0.698 -2.417 16.994 1.00 98.06 82 ARG A O 1
ATOM 687 N N . LYS A 1 83 ? 1.361 -2.159 17.875 1.00 97.81 83 LYS A N 1
ATOM 688 C CA . LYS A 1 83 ? 1.375 -0.691 17.776 1.00 97.81 83 LYS A CA 1
ATOM 689 C C . LYS A 1 83 ? 1.371 -0.254 16.298 1.00 97.81 83 LYS A C 1
ATOM 691 O O . LYS A 1 83 ? 1.931 -0.990 15.480 1.00 97.81 83 LYS A O 1
ATOM 696 N N . PRO A 1 84 ? 0.758 0.896 15.957 1.00 97.94 84 PRO A N 1
ATOM 697 C CA . PRO A 1 84 ? 0.802 1.433 14.600 1.00 97.94 84 PRO A CA 1
ATOM 698 C C . PRO A 1 84 ? 2.242 1.640 14.125 1.00 97.94 84 PRO A C 1
ATOM 700 O O . PRO A 1 84 ? 3.102 2.031 14.912 1.00 97.94 84 PRO A O 1
ATOM 703 N N . THR A 1 85 ? 2.497 1.366 12.846 1.00 98.00 85 THR A N 1
ATOM 704 C CA . THR A 1 85 ? 3.801 1.617 12.198 1.00 98.00 85 THR A CA 1
ATOM 705 C C . THR A 1 85 ? 3.790 2.896 11.363 1.00 98.00 85 THR A C 1
ATOM 707 O O . THR A 1 85 ? 4.779 3.222 10.722 1.00 98.00 85 THR A O 1
ATOM 710 N N . THR A 1 86 ? 2.663 3.600 11.353 1.00 95.62 86 THR A N 1
ATOM 711 C CA . THR A 1 86 ? 2.456 4.899 10.718 1.00 95.62 86 THR A CA 1
ATOM 712 C C . THR A 1 86 ? 1.650 5.780 11.670 1.00 95.62 86 THR A C 1
ATOM 714 O O . THR A 1 86 ? 0.930 5.268 12.532 1.00 95.62 86 THR A O 1
ATOM 717 N N . SER A 1 87 ? 1.776 7.097 11.523 1.00 94.19 87 SER A N 1
ATOM 718 C CA . SER A 1 87 ? 0.960 8.085 12.231 1.00 94.19 87 SER A CA 1
ATOM 719 C C . SER A 1 87 ? -0.455 8.221 11.660 1.00 94.19 87 SER A C 1
ATOM 721 O O . SER A 1 87 ? -1.273 8.897 12.274 1.00 94.19 87 SER A O 1
ATOM 723 N N . LEU A 1 88 ? -0.756 7.584 10.520 1.00 93.62 88 LEU A N 1
ATOM 724 C CA . LEU A 1 88 ? -2.078 7.634 9.899 1.00 93.62 88 LEU A CA 1
ATOM 725 C C . LEU A 1 88 ? -3.148 7.003 10.795 1.00 93.62 88 LEU A C 1
ATOM 727 O O . LEU A 1 88 ? -3.154 5.789 11.049 1.00 93.62 88 LEU A O 1
ATOM 731 N N . SER A 1 89 ? -4.104 7.830 11.207 1.00 95.25 89 SER A N 1
ATOM 732 C CA . SER A 1 89 ? -5.341 7.362 11.814 1.00 95.25 89 SER A CA 1
ATOM 733 C C . SER A 1 89 ? -6.253 6.703 10.778 1.00 95.25 89 SER A C 1
ATOM 735 O O . SER A 1 89 ? -6.165 6.941 9.569 1.00 95.25 89 SER A O 1
ATOM 737 N N . ARG A 1 90 ? -7.197 5.890 11.262 1.00 96.19 90 ARG A N 1
ATOM 738 C CA . ARG A 1 90 ? -8.274 5.323 10.443 1.00 96.19 90 ARG A CA 1
ATOM 739 C C . ARG A 1 90 ? -8.986 6.388 9.609 1.00 96.19 90 ARG A C 1
ATOM 741 O O . ARG A 1 90 ? -9.225 6.162 8.427 1.00 96.19 90 ARG A O 1
ATOM 748 N N . ASP A 1 91 ? -9.369 7.501 10.223 1.00 97.00 91 ASP A N 1
ATOM 749 C CA . ASP A 1 91 ? -10.213 8.496 9.561 1.00 97.00 91 ASP A CA 1
ATOM 750 C C . ASP A 1 91 ? -9.432 9.265 8.489 1.00 97.00 91 ASP A C 1
ATOM 752 O O . ASP A 1 91 ? -9.963 9.514 7.405 1.00 97.00 91 ASP A O 1
ATOM 756 N N . GLU A 1 92 ? -8.151 9.550 8.737 1.00 97.12 92 GLU A N 1
ATOM 757 C CA . GLU A 1 92 ? -7.245 10.121 7.736 1.00 97.12 92 GLU A CA 1
ATOM 758 C C . GLU A 1 92 ? -7.051 9.170 6.556 1.00 97.12 92 GLU A C 1
ATOM 760 O O . GLU A 1 92 ? -7.266 9.574 5.414 1.00 97.12 92 GLU A O 1
ATOM 765 N N . PHE A 1 93 ? -6.741 7.896 6.819 1.00 97.12 93 PHE A N 1
ATOM 766 C CA . PHE A 1 93 ? -6.578 6.886 5.772 1.00 97.12 93 PHE A CA 1
ATOM 767 C C . PHE A 1 93 ? -7.835 6.763 4.897 1.00 97.12 93 PHE A C 1
ATOM 769 O O . PHE A 1 93 ? -7.755 6.819 3.671 1.00 97.12 93 PHE A O 1
ATOM 776 N N . LEU A 1 94 ? -9.023 6.668 5.508 1.00 97.19 94 LEU A N 1
ATOM 777 C CA . LEU A 1 94 ? -10.291 6.586 4.773 1.00 97.19 94 LEU A CA 1
ATOM 778 C C . LEU A 1 94 ? -10.603 7.864 3.982 1.00 97.19 94 LEU A C 1
ATOM 780 O O . LEU A 1 94 ? -11.199 7.791 2.906 1.00 97.19 94 LEU A O 1
ATOM 784 N N . SER A 1 95 ? -10.239 9.033 4.511 1.00 97.50 95 SER A N 1
ATOM 785 C CA . SER A 1 95 ? -10.404 10.320 3.830 1.00 97.50 95 SER A CA 1
ATOM 786 C C . SER A 1 95 ? -9.502 10.419 2.600 1.00 97.50 95 SER A C 1
ATOM 788 O O . SER A 1 95 ? -9.972 10.798 1.526 1.00 97.50 95 SER A O 1
ATOM 790 N N . LEU A 1 96 ? -8.234 10.023 2.727 1.00 97.31 96 LEU A N 1
ATOM 791 C CA . LEU A 1 96 ? -7.281 10.000 1.620 1.00 97.31 96 LEU A CA 1
ATOM 792 C C . LEU A 1 96 ? -7.691 8.994 0.544 1.00 97.31 96 LEU A C 1
ATOM 794 O O . LEU A 1 96 ? -7.729 9.350 -0.630 1.00 97.31 96 LEU A O 1
ATOM 798 N N . LEU A 1 97 ? -8.116 7.790 0.936 1.00 96.19 97 LEU A N 1
ATOM 799 C CA . LEU A 1 97 ? -8.564 6.767 -0.009 1.00 96.19 97 LEU A CA 1
ATOM 800 C C . LEU A 1 97 ? -9.780 7.239 -0.827 1.00 96.19 97 LEU A C 1
ATOM 802 O O . LEU A 1 97 ? -9.820 7.083 -2.044 1.00 96.19 97 LEU A O 1
ATOM 806 N N . LYS A 1 98 ? -10.745 7.917 -0.187 1.00 96.31 98 LYS A N 1
ATOM 807 C CA . LYS A 1 98 ? -11.885 8.546 -0.882 1.00 96.31 98 LYS A CA 1
ATOM 808 C C . LYS A 1 98 ? -11.459 9.633 -1.871 1.00 96.31 98 LYS A C 1
ATOM 810 O O . LYS A 1 98 ? -12.106 9.788 -2.905 1.00 96.31 98 LYS A O 1
ATOM 815 N N . LYS A 1 99 ? -10.435 10.425 -1.536 1.00 94.81 99 LYS A N 1
ATOM 816 C CA . LYS A 1 99 ? -9.905 11.477 -2.418 1.00 94.81 99 LYS A CA 1
ATOM 817 C C . LYS A 1 99 ? -9.193 10.864 -3.626 1.00 94.81 99 LYS A C 1
ATOM 819 O O . LYS A 1 99 ? -9.539 11.215 -4.746 1.00 94.81 99 LYS A O 1
ATOM 824 N N . SER A 1 100 ? -8.293 9.910 -3.386 1.00 92.12 100 SER A N 1
ATOM 825 C CA . SER A 1 100 ? -7.572 9.132 -4.406 1.00 92.12 100 SER A CA 1
ATOM 826 C C . SER A 1 100 ? -8.524 8.497 -5.428 1.00 92.12 100 SER A C 1
ATOM 828 O O . SER A 1 100 ? -8.368 8.684 -6.637 1.00 92.12 100 SER A O 1
ATOM 830 N N . PHE A 1 101 ? -9.587 7.845 -4.947 1.00 88.25 101 PHE A N 1
ATOM 831 C CA . PHE A 1 101 ? -10.584 7.208 -5.806 1.00 88.25 101 PHE A CA 1
ATOM 832 C C . PHE A 1 101 ? -11.277 8.192 -6.760 1.00 88.25 101 PHE A C 1
ATOM 834 O O . PHE A 1 101 ? -11.458 7.894 -7.939 1.00 88.25 101 PHE A O 1
ATOM 841 N N . ARG A 1 102 ? -11.644 9.386 -6.274 1.00 85.88 102 ARG A N 1
ATOM 842 C CA . ARG A 1 102 ? -12.300 10.418 -7.096 1.00 85.88 102 ARG A CA 1
ATOM 843 C C . ARG A 1 102 ? -11.384 10.954 -8.190 1.00 85.88 102 ARG A C 1
ATOM 845 O O . ARG A 1 102 ? -11.867 11.195 -9.287 1.00 85.88 102 ARG A O 1
ATOM 852 N N . SER A 1 103 ? -10.095 11.114 -7.897 1.00 78.56 103 SER A N 1
ATOM 853 C CA . SER A 1 103 ? -9.108 11.576 -8.878 1.00 78.56 103 SER A CA 1
ATOM 854 C C . SER A 1 103 ? -8.821 10.543 -9.969 1.00 78.56 103 SER A C 1
ATOM 856 O O . SER A 1 103 ? -8.454 10.926 -11.068 1.00 78.56 103 SER A O 1
ATOM 858 N N . SER A 1 104 ? -9.003 9.254 -9.674 1.00 73.62 104 SER A N 1
ATOM 859 C CA . SER A 1 104 ? -8.737 8.150 -10.612 1.00 73.62 104 SER A CA 1
ATOM 8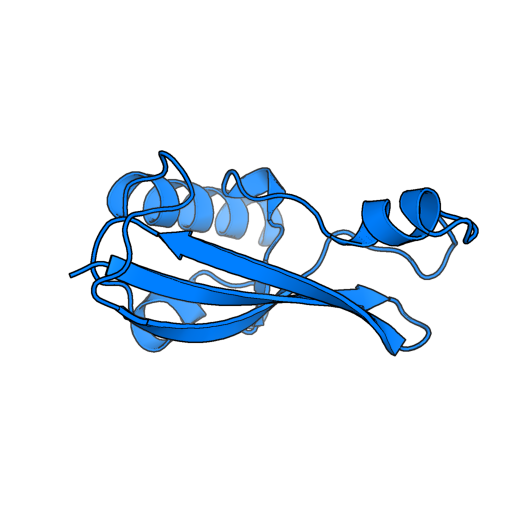60 C C . SER A 1 104 ? -9.959 7.745 -11.453 1.00 73.62 104 SER A C 1
ATOM 862 O O . SER A 1 104 ? -9.853 6.877 -12.312 1.00 73.62 104 SER A O 1
ATOM 864 N N . SER A 1 105 ? -11.135 8.314 -11.159 1.00 67.38 105 SER A N 1
ATOM 865 C CA . SER A 1 105 ? -12.420 7.968 -11.795 1.00 67.38 105 SER A CA 1
ATOM 866 C C . SER A 1 105 ? -12.966 9.065 -12.720 1.00 67.38 105 SER A C 1
ATOM 868 O O . SER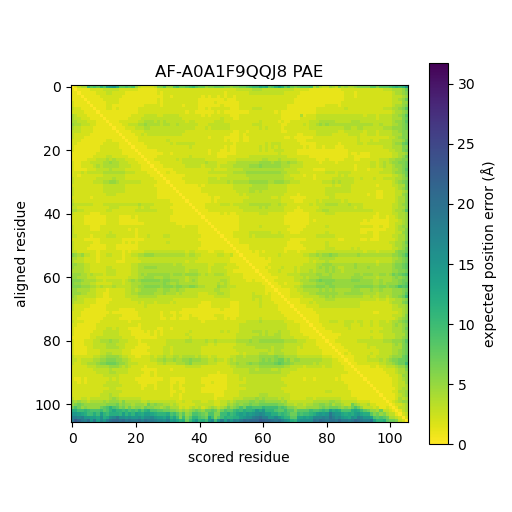 A 1 105 ? -14.081 8.920 -13.222 1.00 67.38 105 SER A O 1
ATOM 870 N N . GLY A 1 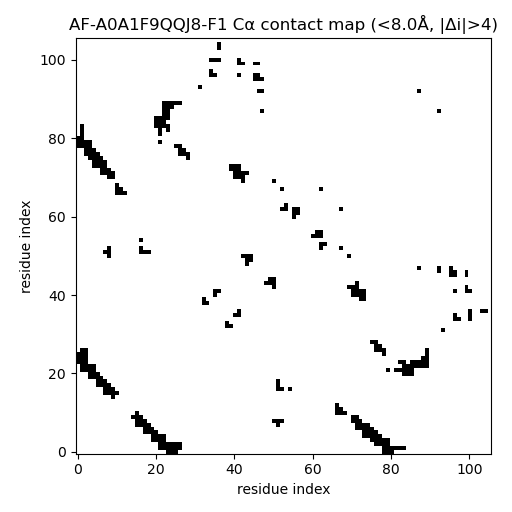106 ? -12.246 10.182 -12.864 1.00 53.50 106 GLY A N 1
ATOM 871 C CA . GLY A 1 106 ? -12.600 11.307 -13.738 1.00 53.50 106 GLY A CA 1
ATOM 872 C C . GLY A 1 106 ? -11.751 11.306 -14.993 1.00 53.50 106 GLY A C 1
ATOM 873 O O . GLY A 1 106 ? -12.306 11.684 -16.046 1.00 53.50 106 GLY A O 1
#

Foldseek 3Di:
DWKKWKKWDAFQVGDIFIDIWIAADDDALVVCLVLADVSFKFQQVLLVHDQGQCVCVVVVHDPDDPRDDRIMGTPDMDDDPDDGPDPHHPVSSSVSSNVRSVVVPD

pLDDT: mean 95.5, std 6.02, range [53.5, 98.62]

Nearest PDB structures (foldseek):
  6u08-assembly4_G  TM=3.900E-01  e=1.224E+00  Burkholderia cenocepacia
  6eua-assembly1_B  TM=6.966E-01  e=3.780E+00  Homo sapiens
  8e5e-assembly1_A  TM=3.811E-01  e=1.387E+00  Burkholderia cenocepacia
  5i2s-assembly1_A  TM=4.664E-01  e=3.132E+00  Vesicular stomatitis Indiana virus strain Mudd-Summers

Radius of gyration: 13.9 Å; Cα contacts (8 Å, |Δi|>4): 193; chains: 1; bounding box: 36×22×38 Å